Protein AF-A0A4U5U6Q0-F1 (afdb_monomer_lite)

Foldseek 3Di:
DVLQVVCVPDDPVVNVVVLLLVDLADAAAWVCNLCPPQQANQPHPDQNHLFGALSFFDDPDPPDDSDRCLGGNPNVDDPVVNPNTGHGGHSNVSVVVVCVVCVVVVVVVVCVVVVVVVVVVVVVVVVVVVVVVVVVVVVVVVVVVVVVVVVVVVVVVVVVVVVVVVPDDDDD

InterPro domains:
  IPR018499 Tetraspanin/Peripherin [PF00335] (21-128)

Radius of gyration: 38.59 Å; chains: 1; bounding box: 49×30×131 Å

Structure (mmCIF, N/CA/C/O backbone):
data_AF-A0A4U5U6Q0-F1
#
_entry.id   AF-A0A4U5U6Q0-F1
#
loop_
_atom_site.group_PDB
_atom_site.id
_atom_site.type_symbol
_atom_site.label_atom_id
_atom_site.label_alt_id
_atom_site.label_comp_id
_atom_site.label_asym_id
_atom_site.label_entity_id
_atom_site.label_seq_id
_atom_site.pdbx_PDB_ins_code
_atom_site.Cartn_x
_atom_site.Cartn_y
_atom_site.Cartn_z
_atom_site.occupancy
_atom_site.B_iso_or_equiv
_atom_site.auth_seq_id
_atom_site.auth_comp_id
_atom_site.auth_asym_id
_atom_site.auth_atom_id
_atom_site.pdbx_PDB_model_num
ATOM 1 N N . MET A 1 1 ? 11.317 -6.902 12.487 1.00 39.91 1 MET A N 1
ATOM 2 C CA . MET A 1 1 ? 12.046 -6.442 11.281 1.00 39.91 1 MET A CA 1
ATOM 3 C C . MET A 1 1 ? 12.181 -7.559 10.249 1.00 39.91 1 MET A C 1
ATOM 5 O O . MET A 1 1 ? 12.067 -7.270 9.065 1.00 39.91 1 MET A O 1
ATOM 9 N N . ASP A 1 2 ? 12.302 -8.820 10.673 1.00 44.03 2 ASP A N 1
ATOM 10 C CA . ASP A 1 2 ? 12.529 -9.978 9.785 1.00 44.03 2 ASP A CA 1
ATOM 11 C C . ASP A 1 2 ? 11.362 -10.301 8.833 1.00 44.03 2 ASP A C 1
ATOM 13 O O . ASP A 1 2 ? 11.576 -10.735 7.706 1.00 44.03 2 ASP A O 1
ATOM 17 N N . GLY A 1 3 ? 10.117 -10.023 9.239 1.00 46.72 3 GLY A N 1
ATOM 18 C CA . GLY A 1 3 ? 8.934 -10.296 8.411 1.00 46.72 3 GLY A CA 1
ATOM 19 C C . GLY A 1 3 ? 8.735 -9.339 7.229 1.00 46.72 3 GLY A C 1
ATOM 20 O O . GLY A 1 3 ? 8.237 -9.758 6.189 1.00 46.72 3 GLY A O 1
ATOM 21 N N . PHE A 1 4 ? 9.149 -8.072 7.362 1.00 48.09 4 PHE A N 1
ATOM 22 C CA . PHE A 1 4 ? 8.960 -7.049 6.322 1.00 48.09 4 PHE A CA 1
ATOM 23 C C . PHE A 1 4 ? 10.031 -7.140 5.229 1.00 48.09 4 PHE A C 1
ATOM 25 O O . PHE A 1 4 ? 9.728 -7.000 4.051 1.00 48.09 4 PHE A O 1
ATOM 32 N N . VAL A 1 5 ? 11.279 -7.456 5.595 1.00 48.88 5 VAL A N 1
ATOM 33 C CA . VAL A 1 5 ? 12.367 -7.665 4.620 1.00 48.88 5 VAL A CA 1
ATOM 34 C C . VAL A 1 5 ? 12.107 -8.913 3.766 1.00 48.88 5 VAL A C 1
ATOM 36 O O . VAL A 1 5 ? 12.440 -8.935 2.583 1.00 48.88 5 VAL A O 1
ATOM 39 N N . SER A 1 6 ? 11.433 -9.923 4.329 1.00 43.53 6 SER A N 1
ATOM 40 C CA . SER A 1 6 ? 11.022 -11.127 3.598 1.00 43.53 6 SER A CA 1
ATOM 41 C C . SER A 1 6 ? 9.958 -10.853 2.517 1.00 43.53 6 SER A C 1
ATOM 43 O O . SER A 1 6 ? 9.925 -11.575 1.521 1.00 43.53 6 SER A O 1
ATOM 45 N N . CYS A 1 7 ? 9.157 -9.780 2.636 1.00 47.59 7 CYS A N 1
ATOM 46 C CA . CYS A 1 7 ? 8.217 -9.355 1.586 1.00 47.59 7 CYS A CA 1
ATOM 47 C C . CYS A 1 7 ? 8.905 -8.908 0.290 1.00 47.59 7 CYS A C 1
ATOM 49 O O . CYS A 1 7 ? 8.311 -9.006 -0.780 1.00 47.59 7 CYS A O 1
ATOM 51 N N . SER A 1 8 ? 10.141 -8.411 0.365 1.00 50.50 8 SER A N 1
ATOM 52 C CA . SER A 1 8 ? 10.839 -7.853 -0.799 1.00 50.50 8 SER A CA 1
ATOM 53 C C . SER A 1 8 ? 11.257 -8.910 -1.829 1.00 50.50 8 SER A C 1
ATOM 55 O O . SER A 1 8 ? 11.646 -8.549 -2.935 1.00 50.50 8 SER A O 1
ATOM 57 N N . LEU A 1 9 ? 11.199 -10.203 -1.486 1.00 53.00 9 LEU A N 1
ATOM 58 C CA . LEU A 1 9 ? 11.693 -11.295 -2.332 1.00 53.00 9 LEU A CA 1
ATOM 59 C C . LEU A 1 9 ? 10.586 -12.097 -3.042 1.00 53.00 9 LEU A C 1
ATOM 61 O O . LEU A 1 9 ? 10.901 -12.844 -3.964 1.00 53.00 9 LEU A O 1
ATOM 65 N N . ILE A 1 10 ? 9.309 -11.979 -2.643 1.00 46.41 10 ILE A N 1
ATOM 66 C CA . ILE A 1 10 ? 8.211 -12.819 -3.163 1.00 46.41 10 ILE A CA 1
ATOM 67 C C . ILE A 1 10 ? 6.917 -11.986 -3.254 1.00 46.41 10 ILE A C 1
ATOM 69 O O . ILE A 1 10 ? 6.237 -11.835 -2.251 1.00 46.41 10 ILE A O 1
ATOM 73 N N . SER A 1 11 ? 6.610 -11.467 -4.455 1.00 50.28 11 SER A N 1
ATOM 74 C CA . SER A 1 11 ? 5.372 -10.800 -4.935 1.00 50.28 11 SER A CA 1
ATOM 75 C C . SER A 1 11 ? 4.587 -9.879 -3.975 1.00 50.28 11 SER A C 1
ATOM 77 O O . SER A 1 11 ? 4.154 -10.276 -2.896 1.00 50.28 11 SER A O 1
ATOM 79 N N . VAL A 1 12 ? 4.271 -8.663 -4.438 1.00 56.16 12 VAL A N 1
ATOM 80 C CA . VAL A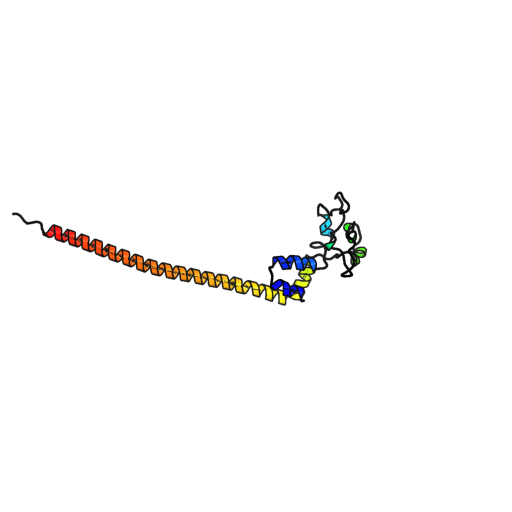 1 12 ? 3.496 -7.626 -3.717 1.00 56.16 12 VAL A CA 1
ATOM 81 C C . VAL A 1 12 ? 2.171 -8.160 -3.137 1.00 56.16 12 VAL A C 1
ATOM 83 O O . VAL A 1 12 ? 1.779 -7.766 -2.038 1.00 56.16 12 VAL A O 1
ATOM 86 N N . ASP A 1 13 ? 1.547 -9.133 -3.812 1.00 48.53 13 ASP A N 1
ATOM 87 C CA . ASP A 1 13 ? 0.317 -9.810 -3.372 1.00 48.53 13 ASP A CA 1
ATOM 88 C C . ASP A 1 13 ? 0.500 -10.641 -2.089 1.00 48.53 13 ASP A C 1
ATOM 90 O O . ASP A 1 13 ? -0.362 -10.654 -1.214 1.00 48.53 13 ASP A O 1
ATOM 94 N N . SER A 1 14 ? 1.651 -11.303 -1.920 1.00 48.56 14 SER A N 1
ATOM 95 C CA . SER A 1 14 ? 1.939 -12.123 -0.733 1.00 48.56 14 SER A CA 1
ATOM 96 C C . SER A 1 14 ? 2.320 -11.268 0.483 1.00 48.56 14 SER A C 1
ATOM 98 O O . SER A 1 14 ? 2.198 -11.711 1.629 1.00 48.56 14 SER A O 1
ATOM 100 N N . CYS A 1 15 ? 2.751 -10.023 0.249 1.00 54.41 15 CYS A N 1
ATOM 101 C CA . CYS A 1 15 ? 3.046 -9.078 1.318 1.00 54.41 15 CYS A CA 1
ATOM 102 C C . CYS A 1 15 ? 1.781 -8.480 1.936 1.00 54.41 15 CYS A C 1
ATOM 104 O O . CYS A 1 15 ? 1.717 -8.335 3.155 1.00 54.41 15 CYS A O 1
ATOM 106 N N . PHE A 1 16 ? 0.768 -8.175 1.119 1.00 54.50 16 PHE A N 1
ATOM 107 C CA . PHE A 1 16 ? -0.500 -7.636 1.607 1.00 54.50 16 PHE A CA 1
ATOM 108 C C . PHE A 1 16 ? -1.173 -8.590 2.604 1.00 54.50 16 PHE A C 1
ATOM 110 O O . PHE A 1 16 ? -1.456 -8.199 3.735 1.00 54.50 16 PHE A O 1
ATOM 117 N N . GLU A 1 17 ? -1.299 -9.868 2.244 1.00 45.12 17 GLU A N 1
ATOM 118 C CA . GLU A 1 17 ? -1.849 -10.912 3.123 1.00 45.12 17 GLU A CA 1
ATOM 119 C C . GLU A 1 17 ? -1.065 -11.046 4.445 1.00 45.12 17 GLU A C 1
ATOM 121 O O . GLU A 1 17 ? -1.631 -11.253 5.520 1.00 45.12 17 GLU A O 1
ATOM 126 N N . ARG A 1 18 ? 0.261 -10.863 4.402 1.00 49.78 18 ARG A N 1
ATOM 127 C CA . ARG A 1 18 ? 1.131 -10.954 5.584 1.00 49.78 18 ARG A CA 1
ATOM 128 C C . ARG A 1 18 ? 1.079 -9.702 6.462 1.00 49.78 18 ARG A C 1
ATOM 130 O O . ARG A 1 18 ? 1.214 -9.819 7.677 1.00 49.78 18 ARG A O 1
ATOM 137 N N . LEU A 1 19 ? 0.861 -8.525 5.876 1.00 57.28 19 LEU A N 1
ATOM 138 C CA . LEU A 1 19 ? 0.642 -7.268 6.596 1.00 57.28 19 LEU A CA 1
ATOM 139 C C . LEU A 1 19 ? -0.674 -7.324 7.380 1.00 57.28 19 LEU A C 1
ATOM 141 O O . LEU A 1 19 ? -0.676 -7.014 8.569 1.00 57.28 19 LEU A O 1
ATOM 145 N N . VAL A 1 20 ? -1.757 -7.810 6.764 1.00 50.78 20 VAL A N 1
ATOM 146 C CA . VAL A 1 20 ? -3.069 -7.968 7.423 1.00 50.78 20 VAL A CA 1
ATOM 147 C C . VAL A 1 20 ? -2.982 -8.882 8.656 1.00 50.78 20 VAL A C 1
ATOM 149 O O . VAL A 1 20 ? -3.615 -8.602 9.667 1.00 50.78 20 VAL A O 1
ATOM 152 N N . LEU A 1 21 ? -2.144 -9.924 8.618 1.00 53.44 21 LEU A N 1
ATOM 153 C CA . LEU A 1 21 ? -1.905 -10.824 9.758 1.00 53.44 21 LEU A CA 1
ATOM 154 C C . LEU A 1 21 ? -0.925 -10.271 10.813 1.00 53.44 21 LEU A C 1
ATOM 156 O O . LEU A 1 21 ? -0.879 -10.775 11.934 1.00 53.44 21 LEU A O 1
ATOM 160 N N . GLN A 1 22 ? -0.100 -9.278 10.468 1.00 56.91 22 GLN A N 1
ATOM 161 C CA . GLN A 1 22 ? 0.906 -8.690 11.366 1.00 56.91 22 GLN A CA 1
ATOM 162 C C . GLN A 1 22 ? 0.384 -7.472 12.128 1.00 56.91 22 GLN A C 1
ATOM 164 O O . GLN A 1 22 ? 0.824 -7.213 13.254 1.00 56.91 22 GLN A O 1
ATOM 169 N N . PHE A 1 23 ? -0.545 -6.717 11.543 1.00 61.69 23 PHE A N 1
ATOM 170 C CA . PHE A 1 23 ? -1.143 -5.581 12.219 1.00 61.69 23 PHE A CA 1
ATOM 171 C C . PHE A 1 23 ? -2.254 -6.082 13.133 1.00 61.69 23 PHE A C 1
ATOM 173 O O . PHE A 1 23 ? -3.289 -6.563 12.701 1.00 61.69 23 PHE A O 1
ATOM 180 N N . LYS A 1 24 ? -2.002 -5.971 14.433 1.00 74.44 24 LYS A N 1
ATOM 181 C CA . LYS A 1 24 ? -2.953 -6.154 15.531 1.00 74.44 24 LYS A CA 1
ATOM 182 C C . LYS A 1 24 ? -4.103 -5.133 15.434 1.00 74.44 24 LYS A C 1
ATOM 184 O O . LYS A 1 24 ? -4.180 -4.206 16.241 1.00 74.44 24 LYS A O 1
ATOM 189 N N . CYS A 1 25 ? -4.937 -5.249 14.405 1.00 84.44 25 CYS A N 1
ATOM 190 C CA . CYS A 1 25 ? -5.972 -4.301 14.006 1.00 84.44 25 CYS A CA 1
ATOM 191 C C . CYS A 1 25 ? -7.302 -5.017 13.711 1.00 84.44 25 CYS A C 1
ATOM 193 O O . CYS A 1 25 ? -7.339 -6.229 13.512 1.00 84.44 25 CYS A O 1
ATOM 195 N N . CYS A 1 26 ? -8.403 -4.269 13.699 1.00 86.88 26 CYS A N 1
ATOM 196 C CA . CYS A 1 26 ? -9.726 -4.750 13.320 1.00 86.88 26 CYS A CA 1
ATOM 197 C C . CYS A 1 26 ? -10.470 -3.689 12.513 1.00 86.88 26 CYS A C 1
ATOM 199 O O . CYS A 1 26 ? -10.597 -2.544 12.950 1.00 86.88 26 CYS A O 1
ATOM 201 N N . GLY A 1 27 ? -11.023 -4.104 11.374 1.00 86.75 27 GLY A N 1
ATOM 202 C CA . GLY A 1 27 ? -11.728 -3.203 10.466 1.00 86.75 27 GLY A CA 1
ATOM 203 C C . GLY A 1 27 ? -10.777 -2.329 9.643 1.00 86.75 27 GLY A C 1
ATOM 204 O O . GLY A 1 27 ? -9.552 -2.439 9.739 1.00 86.75 27 GLY A O 1
ATOM 205 N N . GLY A 1 28 ? -11.350 -1.472 8.799 1.00 83.12 28 GLY A N 1
ATOM 206 C CA . GLY A 1 28 ? -10.581 -0.550 7.969 1.00 83.12 28 GLY A CA 1
ATOM 207 C C . GLY A 1 28 ? -10.037 0.597 8.814 1.00 83.12 28 GLY A C 1
ATOM 208 O O . GLY A 1 28 ? -8.835 0.666 9.068 1.00 83.12 28 GLY A O 1
ATOM 209 N N . GLN A 1 29 ? -10.944 1.450 9.286 1.00 83.50 29 GLN A N 1
ATOM 210 C CA . GLN A 1 29 ? -10.684 2.586 10.173 1.00 83.50 29 GLN A CA 1
ATOM 211 C C . GLN A 1 29 ? -10.936 2.227 11.641 1.00 83.50 29 GLN A C 1
ATOM 213 O O . GLN A 1 29 ? -10.177 2.633 12.523 1.00 83.50 29 GLN A O 1
ATOM 218 N N . GLU A 1 30 ? -11.977 1.438 11.913 1.00 86.69 30 GLU A N 1
ATOM 219 C CA . GLU A 1 30 ? -12.324 1.001 13.264 1.00 86.69 30 GLU A CA 1
ATOM 220 C C . GLU A 1 30 ? -13.096 -0.322 13.281 1.00 86.69 30 GLU A C 1
ATOM 222 O O . GLU A 1 30 ? -13.692 -0.747 12.293 1.00 86.69 30 GLU A O 1
ATOM 227 N N . TYR A 1 31 ? -13.154 -0.965 14.450 1.00 86.31 31 TYR A N 1
ATOM 228 C CA . TYR A 1 31 ? -13.897 -2.219 14.632 1.00 86.31 31 TYR A CA 1
ATOM 229 C C . TYR A 1 31 ? -15.409 -2.082 14.356 1.00 86.31 31 TYR A C 1
ATOM 231 O O . TYR A 1 31 ? -16.087 -3.082 14.130 1.00 86.31 31 TYR A O 1
ATOM 239 N N . LYS A 1 32 ? -15.957 -0.859 14.362 1.00 89.75 32 LYS A N 1
ATOM 240 C CA . LYS A 1 32 ? -17.366 -0.600 14.035 1.00 89.75 32 LYS A CA 1
ATOM 241 C C . LYS A 1 32 ? -17.656 -0.641 12.539 1.00 89.75 32 LYS A C 1
ATOM 243 O O . LYS A 1 32 ? -18.829 -0.713 12.177 1.00 89.75 32 LYS A O 1
ATOM 248 N N . ASP A 1 33 ? -16.639 -0.690 11.679 1.00 89.88 33 ASP A N 1
ATOM 249 C CA . ASP A 1 33 ? -16.823 -0.874 10.233 1.00 89.88 33 ASP A CA 1
ATOM 250 C C . ASP A 1 33 ? -17.579 -2.178 9.920 1.00 89.88 33 ASP A C 1
ATOM 252 O O . ASP A 1 33 ? -18.262 -2.298 8.906 1.00 89.88 33 ASP A O 1
ATOM 256 N N . TRP A 1 34 ? -17.548 -3.149 10.834 1.00 89.62 34 TRP A N 1
ATOM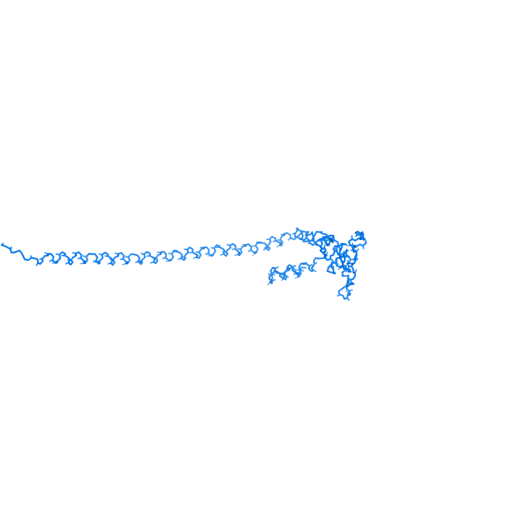 257 C CA . TRP A 1 34 ? -18.322 -4.384 10.727 1.00 89.62 34 TRP A CA 1
ATOM 258 C C . TRP A 1 34 ? -19.840 -4.191 10.893 1.00 89.62 34 TRP A C 1
ATOM 260 O O . TRP A 1 34 ? -20.607 -5.075 10.512 1.00 89.62 34 TRP A O 1
ATOM 270 N N . SER A 1 35 ? -20.297 -3.033 11.384 1.00 89.88 35 SER A N 1
ATOM 271 C CA . SER A 1 35 ? -21.724 -2.724 11.573 1.00 89.88 35 SER A CA 1
ATOM 272 C C . SER A 1 35 ? -22.488 -2.549 10.264 1.00 89.88 35 SER A C 1
ATOM 274 O O . SER A 1 35 ? -23.697 -2.761 10.236 1.00 89.88 35 SER A O 1
ATOM 276 N N . VAL A 1 36 ? -21.798 -2.197 9.176 1.00 89.62 36 VAL A N 1
ATOM 277 C CA . VAL A 1 36 ? -22.399 -2.054 7.841 1.00 89.62 36 VAL A CA 1
ATOM 278 C C . VAL A 1 36 ? -22.308 -3.339 7.015 1.00 89.62 36 VAL A C 1
ATOM 280 O O . VAL A 1 36 ? -22.925 -3.444 5.957 1.00 89.62 36 VAL A O 1
ATOM 283 N N . ASN A 1 37 ? -21.574 -4.345 7.493 1.00 88.88 37 ASN A N 1
ATOM 284 C CA . ASN A 1 37 ? -21.432 -5.618 6.800 1.00 88.88 37 ASN A CA 1
ATOM 285 C C . ASN A 1 37 ? -22.684 -6.493 6.973 1.00 88.88 37 ASN A C 1
ATOM 287 O O . ASN A 1 37 ? -23.159 -6.695 8.087 1.00 88.88 37 ASN A O 1
ATOM 291 N N . MET A 1 38 ? -23.174 -7.100 5.889 1.00 88.75 38 MET A N 1
ATOM 292 C CA . MET A 1 38 ? -24.422 -7.881 5.884 1.00 88.75 38 MET A CA 1
ATOM 293 C C . MET A 1 38 ? -24.441 -9.051 6.885 1.00 88.75 38 MET A C 1
ATOM 295 O O . MET A 1 38 ? -25.504 -9.408 7.380 1.00 88.75 38 MET A O 1
ATOM 299 N N . TYR A 1 39 ? -23.281 -9.633 7.196 1.00 85.25 39 TYR A N 1
ATOM 300 C CA . TYR A 1 39 ? -23.169 -10.791 8.093 1.00 85.25 39 TYR A CA 1
ATOM 301 C C . TYR A 1 39 ? -22.908 -10.425 9.560 1.00 85.25 39 TYR A C 1
ATOM 303 O O . TYR A 1 39 ? -23.129 -11.247 10.444 1.00 85.25 39 TYR A O 1
ATOM 311 N N . HIS A 1 40 ? -22.410 -9.212 9.809 1.00 89.44 40 HIS A N 1
ATOM 312 C CA . HIS A 1 40 ? -21.940 -8.764 11.126 1.00 89.44 40 HIS A CA 1
ATOM 313 C C . HIS A 1 40 ? -22.727 -7.574 11.678 1.00 89.44 40 HIS A C 1
ATOM 315 O O . HIS A 1 40 ? -22.581 -7.224 12.851 1.00 89.44 40 HIS A O 1
ATOM 321 N N . ASN A 1 41 ? -23.602 -6.982 10.864 1.00 91.19 41 ASN A N 1
ATOM 322 C CA . ASN A 1 41 ? -24.517 -5.957 11.324 1.00 91.19 41 ASN A CA 1
ATOM 323 C C . ASN A 1 41 ? -25.440 -6.500 12.428 1.00 91.19 41 ASN A C 1
ATOM 325 O O . ASN A 1 41 ? -25.657 -7.704 12.579 1.00 91.19 41 ASN A O 1
ATOM 329 N N . CYS A 1 42 ? -25.982 -5.588 13.225 1.00 88.62 42 CYS A N 1
ATOM 330 C CA . CYS A 1 42 ? -26.850 -5.947 14.342 1.00 88.62 42 CYS A CA 1
ATOM 331 C C . CYS A 1 42 ? -28.242 -6.434 13.935 1.00 88.62 42 CYS A C 1
ATOM 333 O O . CYS A 1 42 ? -28.919 -7.094 14.716 1.00 88.62 42 CYS A O 1
ATOM 335 N N . SER A 1 43 ? -28.659 -6.136 12.707 1.00 89.56 43 SER A N 1
ATOM 336 C CA . SER A 1 43 ? -29.939 -6.572 12.148 1.00 89.56 43 SER A CA 1
ATOM 337 C C . SER A 1 43 ? -29.851 -7.944 11.466 1.00 89.56 43 SER A C 1
ATOM 339 O O . SER A 1 43 ? -30.847 -8.420 10.922 1.00 89.56 43 SER A O 1
ATOM 341 N N . ALA A 1 44 ? -28.669 -8.567 11.443 1.00 86.81 44 ALA A N 1
ATOM 342 C CA . ALA A 1 44 ? -28.412 -9.785 10.701 1.00 86.81 44 ALA A CA 1
ATOM 343 C C . ALA A 1 44 ? -29.030 -10.979 11.436 1.00 86.81 44 ALA A C 1
ATOM 345 O O . ALA A 1 44 ? -28.936 -11.080 12.662 1.00 86.81 44 ALA A O 1
ATOM 346 N N . PRO A 1 45 ? -29.634 -11.930 10.712 1.00 83.81 45 PRO A N 1
ATOM 347 C CA . PRO A 1 45 ? -30.052 -13.180 11.313 1.00 83.81 45 PRO A CA 1
ATOM 348 C C . PRO A 1 45 ? -28.821 -14.055 11.585 1.00 83.81 45 PRO A C 1
ATOM 350 O O . PRO A 1 45 ? -28.096 -14.429 10.666 1.00 83.81 45 PRO A O 1
ATOM 353 N N . GLY A 1 46 ? -28.598 -14.420 12.848 1.00 84.25 46 GLY A N 1
ATOM 354 C CA . GLY A 1 46 ? -27.628 -15.450 13.220 1.00 84.25 46 GLY A CA 1
ATOM 355 C C . GLY A 1 46 ? -26.717 -15.088 14.395 1.00 84.25 46 GLY A C 1
ATOM 356 O O . GLY A 1 46 ? -26.742 -13.970 14.903 1.00 84.25 46 GLY A O 1
ATOM 357 N N . PRO A 1 47 ? -25.878 -16.041 14.835 1.00 81.75 47 PRO A N 1
ATOM 358 C CA . PRO A 1 47 ? -25.005 -15.877 15.999 1.00 81.75 47 PRO A CA 1
ATOM 359 C C . PRO A 1 47 ? -23.814 -14.935 15.756 1.00 81.75 47 PRO A C 1
ATOM 361 O O . PRO A 1 47 ? -23.068 -14.653 16.684 1.00 81.75 47 PRO A O 1
ATOM 364 N N . LEU A 1 48 ? -23.612 -14.466 14.521 1.00 81.44 48 LEU A N 1
ATOM 365 C CA . LEU A 1 48 ? -22.523 -13.559 14.133 1.00 81.44 48 LEU A CA 1
ATOM 366 C C . LEU A 1 48 ? -22.953 -12.082 14.089 1.00 81.44 48 LEU A C 1
ATOM 368 O O . LEU A 1 48 ? -22.124 -11.214 13.802 1.00 81.44 48 LEU A O 1
ATOM 372 N N . ALA A 1 49 ? -24.231 -11.809 14.376 1.00 88.62 49 ALA A N 1
ATOM 373 C CA . ALA A 1 49 ? -24.796 -10.468 14.416 1.00 88.62 49 ALA A CA 1
ATOM 374 C C . ALA A 1 49 ? -24.177 -9.621 15.540 1.00 88.62 49 ALA A C 1
ATOM 376 O O . ALA A 1 49 ? -23.822 -10.134 16.607 1.00 88.62 49 ALA A O 1
ATOM 377 N N . CYS A 1 50 ? -24.046 -8.315 15.292 1.00 90.38 50 CYS A N 1
ATOM 378 C CA . CYS A 1 50 ? -23.336 -7.363 16.161 1.00 90.38 50 CYS A CA 1
ATOM 379 C C . CYS A 1 50 ? -21.891 -7.774 16.506 1.00 90.38 50 CYS A C 1
ATOM 381 O O . CYS A 1 50 ? -21.367 -7.399 17.562 1.00 90.38 50 CYS A O 1
ATOM 383 N N . GLY A 1 51 ? -21.254 -8.586 15.666 1.00 90.25 51 GLY A N 1
ATOM 384 C CA . GLY A 1 51 ? -19.958 -9.182 15.961 1.00 90.25 51 GLY A CA 1
ATOM 385 C C . GLY A 1 51 ? -18.832 -8.715 15.051 1.00 90.25 51 GLY A C 1
ATOM 386 O O . GLY A 1 51 ? -19.044 -7.997 14.081 1.00 90.25 51 GLY A O 1
ATOM 387 N N . VAL A 1 52 ? -17.621 -9.162 15.362 1.00 90.00 52 VAL A N 1
ATOM 388 C CA . VAL A 1 52 ? -16.444 -9.040 14.488 1.00 90.00 52 VAL A CA 1
ATOM 389 C C . VAL A 1 52 ? -15.862 -10.431 14.233 1.00 90.00 52 VAL A C 1
ATOM 391 O O . VAL A 1 52 ? -16.054 -11.332 15.057 1.00 90.00 52 VAL A O 1
ATOM 394 N N . PRO A 1 53 ? -15.157 -10.649 13.111 1.00 86.19 53 PRO A N 1
ATOM 395 C CA . PRO A 1 53 ? -14.492 -11.921 12.862 1.00 86.19 53 PRO A CA 1
ATOM 396 C C . PRO A 1 53 ? -13.402 -12.210 13.903 1.00 86.19 53 PRO A C 1
ATOM 398 O O . PRO A 1 53 ? -12.811 -11.304 14.490 1.00 86.19 53 PRO A O 1
ATOM 401 N N . TYR A 1 54 ? -13.089 -13.496 14.085 1.00 79.88 54 TYR A N 1
ATOM 402 C CA . TYR A 1 54 ? -12.078 -13.970 15.040 1.00 79.88 54 TYR A CA 1
ATOM 403 C C . TYR A 1 54 ? -10.673 -13.398 14.785 1.00 79.88 54 TYR A C 1
ATOM 405 O O . TYR A 1 54 ? -9.853 -13.352 15.697 1.00 79.88 54 TYR A O 1
ATOM 413 N N . THR A 1 55 ? -10.394 -12.933 13.563 1.00 79.31 55 THR A N 1
ATOM 414 C CA . THR A 1 55 ? -9.135 -12.270 13.191 1.00 79.31 55 THR A CA 1
ATOM 415 C C . THR A 1 55 ? -8.902 -10.966 13.953 1.00 79.31 55 THR A C 1
ATOM 417 O O . THR A 1 55 ? -7.762 -10.547 14.108 1.00 79.31 55 THR A O 1
ATOM 420 N N . CYS A 1 56 ? -9.964 -10.349 14.474 1.00 84.44 56 CYS A N 1
ATOM 421 C CA . CYS A 1 56 ? -9.883 -9.153 15.303 1.00 84.44 56 CYS A CA 1
ATOM 422 C C . CYS A 1 56 ? -9.544 -9.436 16.773 1.00 84.44 56 CYS A C 1
ATOM 424 O O . CYS A 1 56 ? -9.379 -8.492 17.548 1.00 84.44 56 CYS A O 1
ATOM 426 N N . CYS A 1 57 ? -9.503 -10.700 17.192 1.00 85.75 57 CYS A N 1
ATOM 427 C CA . CYS A 1 57 ? -9.390 -11.048 18.600 1.00 85.75 57 CYS A CA 1
ATOM 428 C C . CYS A 1 57 ? -7.944 -11.083 19.080 1.00 85.75 57 CYS A C 1
ATOM 430 O O . CYS A 1 57 ? -7.047 -11.576 18.396 1.00 85.75 57 CYS A O 1
ATOM 432 N N . VAL A 1 58 ? -7.730 -10.583 20.296 1.00 81.94 58 VAL A N 1
ATOM 433 C CA . VAL A 1 58 ? -6.405 -10.536 20.910 1.00 81.94 58 VAL A CA 1
ATOM 434 C C . VAL A 1 58 ? -6.023 -11.941 21.375 1.00 81.94 58 VAL A C 1
ATOM 436 O O . VAL A 1 58 ? -6.595 -12.474 22.322 1.00 81.94 58 VAL A O 1
ATOM 439 N N . THR A 1 59 ? -5.015 -12.542 20.747 1.00 70.44 59 THR A N 1
ATOM 440 C CA . THR A 1 59 ? -4.393 -13.779 21.240 1.00 70.44 59 THR A CA 1
ATOM 441 C C . THR A 1 59 ? -3.155 -13.441 22.063 1.00 70.44 59 THR A C 1
ATOM 443 O O . THR A 1 59 ? -2.107 -13.091 21.517 1.00 70.44 59 THR A O 1
ATOM 446 N N . THR A 1 60 ? -3.263 -13.531 23.388 1.00 62.59 60 THR A N 1
ATOM 447 C CA . THR A 1 60 ? -2.172 -13.232 24.333 1.00 62.59 60 THR A CA 1
ATOM 448 C C . THR A 1 60 ? -1.105 -14.329 24.414 1.00 62.59 60 THR A C 1
ATOM 450 O O . THR A 1 60 ? -0.001 -14.049 24.881 1.00 62.59 60 THR A O 1
ATOM 453 N N . LYS A 1 61 ? -1.369 -15.553 23.931 1.00 56.47 61 LYS A N 1
ATOM 454 C CA . LYS A 1 61 ? -0.389 -16.654 23.894 1.00 56.47 61 LYS A CA 1
ATOM 455 C C . LYS A 1 61 ? -0.407 -17.396 22.551 1.00 56.47 61 LYS A C 1
ATOM 457 O O . LYS A 1 61 ? -1.485 -17.641 22.019 1.00 56.47 61 LYS A O 1
ATOM 462 N N . PRO A 1 62 ? 0.757 -17.843 22.042 1.00 54.84 62 PRO A N 1
ATOM 463 C CA . PRO A 1 62 ? 0.861 -18.552 20.761 1.00 54.84 62 PRO A CA 1
ATOM 464 C C . PRO A 1 62 ? 0.223 -19.957 20.750 1.00 54.84 62 PRO A C 1
ATOM 466 O O . PRO A 1 62 ? 0.035 -20.513 19.676 1.00 54.84 62 PRO A O 1
ATOM 469 N N . ASN A 1 63 ? -0.131 -20.515 21.917 1.00 53.28 63 ASN A N 1
ATOM 470 C CA . ASN A 1 63 ? -0.720 -21.857 22.077 1.00 53.28 63 ASN A CA 1
ATOM 471 C C . ASN A 1 63 ? -2.108 -21.839 22.745 1.00 53.28 63 ASN A C 1
ATOM 473 O O . ASN A 1 63 ? -2.574 -22.868 23.231 1.00 53.28 63 ASN A O 1
ATOM 477 N N . GLU A 1 64 ? -2.754 -20.677 22.840 1.00 60.97 64 GLU A N 1
ATOM 478 C CA . GLU A 1 64 ? -4.091 -20.565 23.420 1.00 60.97 64 GLU A CA 1
ATOM 479 C C . GLU A 1 64 ? -5.109 -20.479 22.284 1.00 60.97 64 GLU A C 1
ATOM 481 O O . GLU A 1 64 ? -5.004 -19.622 21.406 1.00 60.97 64 GLU A O 1
ATOM 486 N N . VAL A 1 65 ? -6.061 -21.415 22.260 1.00 58.03 65 VAL A N 1
ATOM 487 C CA . VAL A 1 65 ? -7.146 -21.411 21.277 1.00 58.03 65 VAL A CA 1
ATOM 488 C C . VAL A 1 65 ? -7.937 -20.128 21.491 1.00 58.03 65 VAL A C 1
ATOM 490 O O . VAL A 1 65 ? -8.603 -19.977 22.515 1.00 58.03 65 VAL A O 1
ATOM 493 N N . ALA A 1 66 ? -7.837 -19.198 20.538 1.00 58.84 66 ALA A N 1
ATOM 494 C CA . ALA A 1 66 ? -8.649 -17.992 20.537 1.00 58.84 66 ALA A CA 1
ATOM 495 C C . ALA A 1 66 ? -10.112 -18.418 20.658 1.00 58.84 66 ALA A C 1
ATOM 497 O O . ALA A 1 66 ? -10.617 -19.161 19.813 1.00 58.84 66 ALA A O 1
ATOM 498 N N . ASN A 1 67 ? -10.783 -17.997 21.731 1.00 64.56 67 ASN A N 1
ATOM 499 C CA . ASN A 1 67 ? -12.192 -18.309 21.898 1.00 64.56 67 ASN A CA 1
ATOM 500 C C . ASN A 1 67 ? -12.944 -17.709 20.709 1.00 64.56 67 ASN A C 1
ATOM 502 O O . ASN A 1 67 ? -12.982 -16.492 20.569 1.00 64.56 67 ASN A O 1
ATOM 506 N N . THR A 1 68 ? -13.566 -18.535 19.871 1.00 66.94 68 THR A N 1
ATOM 507 C CA . THR A 1 68 ? -14.312 -18.070 18.694 1.00 66.94 68 THR A CA 1
ATOM 508 C C . THR A 1 68 ? -15.497 -17.164 19.052 1.00 66.94 68 THR A C 1
ATOM 510 O O . THR A 1 68 ? -16.030 -16.497 18.171 1.00 66.94 68 THR A O 1
ATOM 513 N N . LEU A 1 69 ? -15.896 -17.087 20.332 1.00 74.44 69 LEU A N 1
ATOM 514 C CA . LEU A 1 69 ? -16.888 -16.134 20.847 1.00 74.44 69 LEU A CA 1
ATOM 515 C C . LEU A 1 69 ? -16.318 -14.756 21.237 1.00 74.44 69 LEU A C 1
ATOM 517 O O . LEU A 1 69 ? -17.087 -13.889 21.646 1.00 74.44 69 LEU A O 1
ATOM 521 N N . CYS A 1 70 ? -15.012 -14.509 21.120 1.00 83.56 70 CYS A N 1
ATOM 522 C CA . CYS A 1 70 ? -14.392 -13.218 21.463 1.00 83.56 70 CYS A CA 1
ATOM 523 C C . CYS A 1 70 ? -15.040 -12.021 20.745 1.00 83.56 70 CYS A C 1
ATOM 525 O O . CYS A 1 70 ? -15.197 -10.954 21.333 1.00 83.56 70 CYS A O 1
ATOM 527 N N . GLY A 1 71 ? -15.452 -12.218 19.491 1.00 85.00 71 GLY A N 1
ATOM 528 C CA . GLY A 1 71 ? -16.091 -11.207 18.659 1.00 85.00 71 GLY A CA 1
ATOM 529 C C . GLY A 1 71 ? -17.611 -11.145 18.790 1.00 85.00 71 GLY A C 1
ATOM 530 O O . GLY A 1 71 ? -18.237 -10.418 18.028 1.00 85.00 71 GLY A O 1
ATOM 531 N N . TYR A 1 72 ? -18.237 -11.889 19.706 1.00 87.19 72 TYR A N 1
ATOM 532 C CA . TYR A 1 72 ? -19.696 -11.921 19.838 1.00 87.19 72 TYR A CA 1
ATOM 533 C C . TYR A 1 72 ? -20.240 -10.660 20.525 1.00 87.19 72 TYR A C 1
ATOM 535 O O . TYR A 1 72 ? -19.811 -10.314 21.631 1.00 87.19 72 TYR A O 1
ATOM 543 N N . LYS A 1 73 ? -21.214 -9.995 19.884 1.00 86.56 73 LYS A N 1
ATOM 544 C CA . LYS A 1 73 ? -21.885 -8.777 20.384 1.00 86.56 73 LYS A CA 1
ATOM 545 C C . LYS A 1 73 ? -20.935 -7.661 20.827 1.00 86.56 73 LYS A C 1
ATOM 547 O O . LYS A 1 73 ? -21.243 -6.881 21.725 1.00 86.56 73 LYS A O 1
ATOM 552 N N . VAL A 1 74 ? -19.755 -7.580 20.223 1.00 88.25 74 VAL A N 1
ATOM 553 C CA . VAL A 1 74 ? -18.767 -6.560 20.593 1.00 88.25 74 VAL A CA 1
ATOM 554 C C . VAL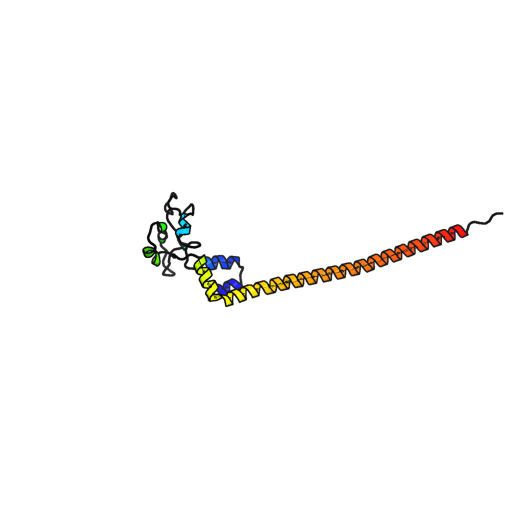 A 1 74 ? -19.176 -5.166 20.117 1.00 88.25 74 VAL A C 1
ATOM 556 O O . VAL A 1 74 ? -18.805 -4.187 20.749 1.00 88.25 74 VAL A O 1
ATOM 559 N N . LEU A 1 75 ? -19.994 -5.049 19.065 1.00 86.69 75 LEU A N 1
ATOM 560 C CA . LEU A 1 75 ? -20.476 -3.748 18.581 1.00 86.69 75 LEU A CA 1
ATOM 561 C C . LEU A 1 75 ? -21.429 -3.049 19.569 1.00 86.69 75 LEU A C 1
ATOM 563 O O . LEU A 1 75 ? -21.569 -1.831 19.503 1.00 86.69 75 LEU A O 1
ATOM 567 N N . GLU A 1 76 ? -22.070 -3.799 20.471 1.00 85.38 76 GLU A N 1
ATOM 568 C CA . GLU A 1 76 ? -22.998 -3.272 21.489 1.00 85.38 76 GLU A CA 1
ATOM 569 C C . GLU A 1 76 ? -22.287 -2.834 22.782 1.00 85.38 76 GLU A C 1
ATOM 571 O O . GLU A 1 76 ? -22.902 -2.214 23.648 1.00 85.38 76 GLU A O 1
ATOM 576 N N . LYS A 1 77 ? -21.005 -3.175 22.941 1.00 85.44 77 LYS A N 1
ATOM 577 C CA . LYS A 1 77 ? -20.240 -2.948 24.171 1.00 85.44 77 LYS A CA 1
ATOM 578 C C . LYS A 1 77 ? -19.438 -1.647 24.116 1.00 85.44 77 LYS A C 1
ATOM 580 O O . LYS A 1 77 ? -19.098 -1.141 23.046 1.00 85.44 77 LYS A O 1
ATOM 585 N N . GLU A 1 78 ? -19.094 -1.116 25.287 1.00 84.50 78 GLU A N 1
ATOM 586 C CA . GLU A 1 78 ? -18.262 0.082 25.381 1.00 84.50 78 GLU A CA 1
ATOM 587 C C . GLU A 1 78 ? -16.794 -0.202 25.055 1.00 84.50 78 GLU A C 1
ATOM 589 O O . GLU A 1 78 ? -16.247 -1.261 25.349 1.00 84.50 78 GLU A O 1
ATOM 594 N N . ARG A 1 79 ? -16.112 0.798 24.484 1.00 81.56 79 ARG A N 1
ATOM 595 C CA . ARG A 1 79 ? -14.719 0.679 24.023 1.00 81.56 79 ARG A CA 1
ATOM 596 C C . ARG A 1 79 ? -13.747 0.233 25.123 1.00 81.56 79 ARG A C 1
ATOM 598 O O . ARG A 1 79 ? -12.752 -0.407 24.795 1.00 81.56 79 ARG A O 1
ATOM 605 N N . LEU A 1 80 ? -14.007 0.592 26.383 1.00 78.62 80 LEU A N 1
ATOM 606 C CA . LEU A 1 80 ? -13.130 0.274 27.514 1.00 78.62 80 LEU A CA 1
ATOM 607 C C . LEU A 1 80 ? -13.086 -1.234 27.799 1.00 78.62 80 LEU A C 1
ATOM 609 O O . LEU A 1 80 ? -12.003 -1.779 27.983 1.00 78.62 80 LEU A O 1
ATOM 613 N N . ASP A 1 81 ? -14.235 -1.908 27.725 1.00 79.12 81 ASP A N 1
ATOM 614 C CA . ASP A 1 81 ? -14.361 -3.352 27.974 1.00 79.12 81 ASP A CA 1
ATOM 615 C C . ASP A 1 81 ? -13.732 -4.209 26.861 1.00 79.12 81 ASP A C 1
ATOM 617 O O . ASP A 1 81 ? -13.599 -5.426 26.987 1.00 79.12 81 ASP A O 1
ATOM 621 N N . LEU A 1 82 ? -13.380 -3.581 25.736 1.00 81.81 82 LEU A N 1
ATOM 622 C CA . LEU A 1 82 ? -12.931 -4.249 24.516 1.00 81.81 82 LEU A CA 1
ATOM 623 C C . LEU A 1 82 ? -11.413 -4.219 24.340 1.00 81.81 82 LEU A C 1
ATOM 625 O O . LEU A 1 82 ? -10.905 -4.947 23.488 1.00 81.81 82 LEU A O 1
ATOM 629 N N . LEU A 1 83 ? -10.697 -3.411 25.129 1.00 80.12 83 LEU A N 1
ATOM 630 C CA . LEU A 1 83 ? -9.255 -3.185 24.986 1.00 80.12 83 LEU A CA 1
ATOM 631 C C . LEU A 1 83 ? -8.426 -4.472 25.094 1.00 80.12 83 LEU A C 1
ATOM 633 O O . LEU A 1 83 ? -7.464 -4.633 24.345 1.00 80.12 83 LEU A O 1
ATOM 637 N N . ASP A 1 84 ? -8.832 -5.387 25.975 1.00 78.12 84 ASP A N 1
ATOM 638 C CA . ASP A 1 84 ? -8.125 -6.649 26.230 1.00 78.12 84 ASP A CA 1
ATOM 639 C C . ASP A 1 84 ? -8.722 -7.850 25.472 1.00 78.12 84 ASP A C 1
ATOM 641 O O . ASP A 1 84 ? -8.183 -8.954 25.532 1.00 78.12 84 ASP A O 1
ATOM 645 N N . VAL A 1 85 ? -9.828 -7.649 24.742 1.00 81.25 85 VAL A N 1
ATOM 646 C CA . VAL A 1 85 ? -10.558 -8.719 24.034 1.00 81.25 85 VAL A CA 1
ATOM 647 C C . VAL A 1 85 ? -10.336 -8.644 22.526 1.00 81.25 85 VAL A C 1
ATOM 649 O O . VAL A 1 85 ? -10.091 -9.670 21.884 1.00 81.25 85 VAL A O 1
ATOM 652 N N . ILE A 1 86 ? -10.399 -7.439 21.946 1.00 85.88 86 ILE A N 1
ATOM 653 C CA . ILE A 1 86 ? -10.254 -7.227 20.502 1.00 85.88 86 ILE A CA 1
ATOM 654 C C . ILE A 1 86 ? -9.310 -6.068 20.166 1.00 85.88 86 ILE A C 1
ATOM 656 O O . ILE A 1 86 ? -9.133 -5.107 20.914 1.00 85.88 86 ILE A O 1
ATOM 660 N N . HIS A 1 87 ? -8.741 -6.118 18.968 1.00 85.88 87 HIS A N 1
ATOM 661 C CA . HIS A 1 87 ? -7.964 -5.024 18.413 1.00 85.88 87 HIS A CA 1
ATOM 662 C C . HIS A 1 87 ? -8.873 -3.874 17.970 1.00 85.88 87 HIS A C 1
ATOM 664 O O . HIS A 1 87 ? -9.393 -3.871 16.870 1.00 85.88 87 HIS A O 1
ATOM 670 N N . ILE A 1 88 ? -9.047 -2.846 18.798 1.00 85.25 88 ILE A N 1
ATOM 671 C CA . ILE A 1 88 ? -9.919 -1.696 18.476 1.00 85.25 88 ILE A CA 1
ATOM 672 C C . ILE A 1 88 ? -9.365 -0.729 17.410 1.00 85.25 88 ILE A C 1
ATOM 674 O O . ILE A 1 88 ? -10.046 0.232 17.050 1.00 85.25 88 ILE A O 1
ATOM 678 N N . ARG A 1 89 ? -8.110 -0.898 16.978 1.00 84.56 89 ARG A N 1
ATOM 679 C CA . ARG A 1 89 ? -7.441 -0.001 16.021 1.00 84.56 89 ARG A CA 1
ATOM 680 C C . ARG A 1 89 ? -7.752 -0.425 14.591 1.00 84.56 89 ARG A C 1
ATOM 682 O O . ARG A 1 89 ? -7.685 -1.613 14.297 1.00 84.56 89 ARG A O 1
ATOM 689 N N . GLY A 1 90 ? -8.018 0.539 13.714 1.00 85.06 90 GLY A N 1
ATOM 690 C CA . GLY A 1 90 ? -8.147 0.284 12.283 1.00 85.06 90 GLY A CA 1
ATOM 691 C C . GLY A 1 90 ? -6.833 -0.152 11.654 1.00 85.06 90 GLY A C 1
ATOM 692 O O . GLY A 1 90 ? -5.751 0.296 12.049 1.00 85.06 90 GLY A O 1
ATOM 693 N N . CYS A 1 91 ? -6.926 -1.022 10.655 1.00 83.38 91 CYS A N 1
ATOM 694 C CA . CYS A 1 91 ? -5.759 -1.507 9.933 1.00 83.38 91 CYS A CA 1
ATOM 695 C C . CYS A 1 91 ? -5.092 -0.416 9.090 1.00 83.38 91 CYS A C 1
ATOM 697 O O . CYS A 1 91 ? -3.866 -0.401 8.978 1.00 83.38 91 CYS A O 1
ATOM 699 N N . THR A 1 92 ? -5.857 0.538 8.552 1.00 81.81 92 THR A N 1
ATOM 700 C CA . THR A 1 92 ? -5.280 1.651 7.785 1.00 81.81 92 THR A CA 1
ATOM 701 C C . THR A 1 92 ? -4.508 2.613 8.676 1.00 81.81 92 THR A C 1
ATOM 703 O O . THR A 1 92 ? -3.423 3.042 8.302 1.00 81.81 92 THR A O 1
ATOM 706 N N . ASP A 1 93 ? -5.030 2.922 9.865 1.00 82.56 93 ASP A N 1
ATOM 707 C CA . ASP A 1 93 ? -4.370 3.818 10.822 1.00 82.56 93 ASP A CA 1
ATOM 708 C C . ASP A 1 93 ? -3.042 3.218 11.308 1.00 82.56 93 ASP A C 1
ATOM 710 O O . ASP A 1 93 ? -1.995 3.862 11.243 1.00 82.56 93 ASP A O 1
ATOM 714 N N . ALA A 1 94 ? -3.047 1.928 11.672 1.00 78.31 94 ALA A N 1
ATOM 715 C CA . ALA A 1 94 ? -1.832 1.200 12.037 1.00 78.31 94 ALA A CA 1
ATOM 716 C C . ALA A 1 94 ? -0.787 1.191 10.905 1.00 78.31 94 ALA A C 1
ATOM 718 O O . ALA A 1 94 ? 0.407 1.373 11.156 1.00 78.31 94 ALA A O 1
ATOM 719 N N . PHE A 1 95 ? -1.237 1.024 9.659 1.00 76.81 95 PHE A N 1
ATOM 720 C CA . PHE A 1 95 ? -0.376 1.081 8.484 1.00 76.81 95 PHE A CA 1
ATOM 721 C C . PHE A 1 95 ? 0.222 2.478 8.264 1.00 76.81 95 PHE A C 1
ATOM 723 O O . PHE A 1 95 ? 1.427 2.588 8.045 1.00 76.81 95 PHE A O 1
ATOM 730 N N . PHE A 1 96 ? -0.578 3.546 8.353 1.00 78.88 96 PHE A N 1
ATOM 731 C CA . PHE A 1 96 ? -0.094 4.916 8.161 1.00 78.88 96 PHE A CA 1
ATOM 732 C C . PHE A 1 96 ? 0.892 5.349 9.245 1.00 78.88 96 PHE A C 1
ATOM 734 O O . PHE A 1 96 ? 1.912 5.954 8.918 1.00 78.88 96 PHE A O 1
ATOM 741 N N . ILE A 1 97 ? 0.635 5.002 10.509 1.00 80.06 97 ILE A N 1
ATOM 742 C CA . ILE A 1 97 ? 1.569 5.258 11.616 1.00 80.06 97 ILE A CA 1
ATOM 743 C C . ILE A 1 97 ? 2.913 4.587 11.324 1.00 80.06 97 ILE A C 1
ATOM 745 O O . ILE A 1 97 ? 3.961 5.228 11.374 1.00 80.06 97 ILE A O 1
ATOM 749 N N . TRP A 1 98 ? 2.883 3.310 10.938 1.00 76.62 98 TRP A N 1
ATOM 750 C CA . TRP A 1 98 ? 4.096 2.585 10.580 1.00 76.62 98 TRP A CA 1
ATOM 751 C C . TRP A 1 98 ? 4.811 3.201 9.365 1.00 76.62 98 TRP A C 1
ATOM 753 O O . TRP A 1 98 ? 6.039 3.321 9.370 1.00 76.62 98 TRP A O 1
ATOM 763 N N . LEU A 1 99 ? 4.053 3.615 8.344 1.00 77.25 99 LEU A N 1
ATOM 764 C CA . LEU A 1 99 ? 4.570 4.214 7.113 1.00 77.25 99 LEU A CA 1
ATOM 765 C C . LEU A 1 99 ? 5.270 5.548 7.381 1.00 77.25 99 LEU A C 1
ATOM 767 O O . LEU A 1 99 ? 6.349 5.783 6.836 1.00 77.25 99 LEU A O 1
ATOM 771 N N . MET A 1 100 ? 4.690 6.397 8.231 1.00 80.62 100 MET A N 1
ATOM 772 C CA . MET A 1 100 ? 5.291 7.675 8.615 1.00 80.62 100 MET A CA 1
ATOM 773 C C . MET A 1 100 ? 6.565 7.477 9.444 1.00 80.62 100 MET A C 1
ATOM 775 O O . MET A 1 100 ? 7.582 8.111 9.157 1.00 80.62 100 MET A O 1
ATOM 779 N N . ASP A 1 101 ? 6.561 6.540 10.394 1.00 85.25 101 ASP A N 1
ATOM 780 C CA . ASP A 1 101 ? 7.745 6.228 11.207 1.00 85.25 101 ASP A CA 1
ATOM 781 C C . ASP A 1 101 ? 8.890 5.630 10.374 1.00 85.25 101 ASP A C 1
ATOM 783 O O . ASP A 1 101 ? 10.069 5.876 10.637 1.00 85.25 101 ASP A O 1
ATOM 787 N N . ASN A 1 102 ? 8.559 4.877 9.322 1.00 81.00 102 ASN A N 1
ATOM 788 C CA . ASN A 1 102 ? 9.523 4.184 8.466 1.00 81.00 102 ASN A CA 1
ATOM 789 C C . ASN A 1 102 ? 9.646 4.818 7.072 1.00 81.00 102 ASN A C 1
ATOM 791 O O . ASN A 1 102 ? 10.027 4.142 6.110 1.00 81.00 102 ASN A O 1
ATOM 795 N N . TYR A 1 103 ? 9.388 6.127 6.953 1.00 85.62 103 TYR A N 1
ATOM 796 C CA . TYR A 1 103 ? 9.343 6.819 5.659 1.00 85.62 103 TYR A CA 1
ATOM 797 C C . TYR A 1 103 ? 10.631 6.661 4.833 1.00 85.62 103 TYR A C 1
ATOM 799 O O . TYR A 1 103 ? 10.571 6.590 3.610 1.00 85.62 103 TYR A O 1
ATOM 807 N N . LYS A 1 104 ? 11.803 6.561 5.480 1.00 84.75 104 LYS A N 1
ATOM 808 C CA . LYS A 1 104 ? 13.096 6.363 4.796 1.00 84.75 104 LYS A CA 1
ATOM 809 C C . LYS A 1 104 ? 13.155 5.017 4.074 1.00 84.75 104 LYS A C 1
ATOM 811 O O . LYS A 1 104 ? 13.588 4.948 2.927 1.00 84.75 104 LYS A O 1
ATOM 816 N N . THR A 1 105 ? 12.688 3.961 4.735 1.00 81.69 105 THR A N 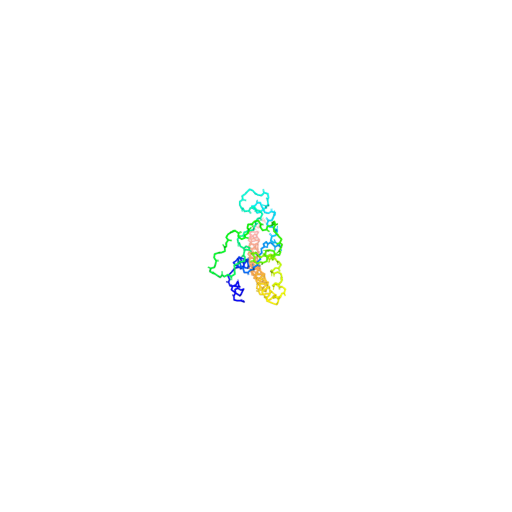1
ATOM 817 C CA . THR A 1 105 ? 12.616 2.609 4.172 1.00 81.69 105 THR A CA 1
ATOM 818 C C . THR A 1 105 ? 11.620 2.562 3.019 1.00 81.69 105 THR A C 1
ATOM 820 O O . THR A 1 105 ? 11.930 2.025 1.959 1.00 81.69 105 THR A O 1
ATOM 823 N N . MET A 1 106 ? 10.454 3.189 3.190 1.00 80.88 106 MET A N 1
ATOM 824 C CA . MET A 1 106 ? 9.428 3.267 2.147 1.00 80.88 106 MET A CA 1
ATOM 825 C C . MET A 1 106 ? 9.884 4.077 0.933 1.00 80.88 106 MET A C 1
ATOM 827 O O . MET A 1 106 ? 9.668 3.652 -0.199 1.00 80.88 106 MET A O 1
ATOM 831 N N . ALA A 1 107 ? 10.566 5.203 1.147 1.00 85.62 107 ALA A N 1
ATOM 832 C CA . ALA A 1 107 ? 11.154 5.992 0.070 1.00 85.62 107 ALA A CA 1
ATOM 833 C C . ALA A 1 107 ? 12.222 5.193 -0.694 1.00 85.62 107 ALA A C 1
ATOM 835 O O . ALA A 1 107 ? 12.247 5.227 -1.923 1.00 85.62 107 ALA A O 1
ATOM 836 N N . GLY A 1 108 ? 13.060 4.432 0.019 1.00 86.38 108 GLY A N 1
ATOM 837 C CA . GLY A 1 108 ? 14.040 3.531 -0.588 1.00 86.38 108 GLY A CA 1
ATOM 838 C C . GLY A 1 108 ? 13.393 2.432 -1.434 1.00 86.38 108 GLY A C 1
ATOM 839 O O . GLY A 1 108 ? 13.830 2.194 -2.556 1.00 86.38 108 GLY A O 1
ATOM 840 N N . LEU A 1 109 ? 12.319 1.810 -0.939 1.00 82.19 109 LEU A N 1
ATOM 841 C CA . LEU A 1 109 ? 11.553 0.806 -1.683 1.00 82.19 109 LEU A CA 1
ATOM 842 C C . LEU A 1 109 ? 10.912 1.404 -2.943 1.00 82.19 109 LEU A C 1
ATOM 844 O O . LEU A 1 109 ? 11.043 0.8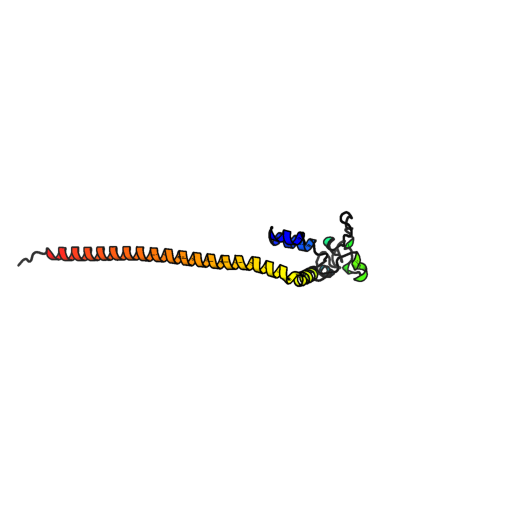43 -4.029 1.00 82.19 109 LEU A O 1
ATOM 848 N N . LEU A 1 110 ? 10.259 2.561 -2.805 1.00 83.81 110 LEU A N 1
ATOM 849 C CA . LEU A 1 110 ? 9.622 3.264 -3.916 1.00 83.81 110 LEU A CA 1
ATOM 850 C C . LEU A 1 110 ? 10.645 3.605 -5.004 1.00 83.81 110 LEU A C 1
ATOM 852 O O . LEU A 1 110 ? 10.402 3.355 -6.182 1.00 83.81 110 LEU A O 1
ATOM 856 N N . LEU A 1 111 ? 11.811 4.119 -4.609 1.00 88.38 111 LEU A N 1
ATOM 857 C CA . LEU A 1 111 ? 12.900 4.419 -5.531 1.00 88.38 111 LEU A CA 1
ATOM 858 C C . LEU A 1 111 ? 13.466 3.144 -6.176 1.00 88.38 111 LEU A C 1
ATOM 860 O O . LEU A 1 111 ? 13.716 3.126 -7.379 1.00 88.38 111 LEU A O 1
ATOM 864 N N . GLY A 1 112 ? 13.610 2.066 -5.402 1.00 87.94 112 GLY A N 1
ATOM 865 C CA . GLY A 1 112 ? 14.071 0.764 -5.881 1.00 87.94 112 GLY A CA 1
ATOM 866 C C . GLY A 1 112 ? 13.153 0.123 -6.922 1.00 87.94 112 GLY A C 1
ATOM 867 O O . GLY A 1 112 ? 13.643 -0.631 -7.753 1.00 87.94 112 GLY A O 1
ATOM 868 N N . ILE A 1 113 ? 11.856 0.448 -6.922 1.00 85.75 113 ILE A N 1
ATOM 869 C CA . ILE A 1 113 ? 10.897 0.008 -7.948 1.00 85.75 113 ILE A CA 1
ATOM 870 C C . ILE A 1 113 ? 10.863 0.999 -9.121 1.00 85.75 113 ILE A C 1
ATOM 872 O O . ILE A 1 113 ? 10.917 0.594 -10.279 1.00 85.75 113 ILE A O 1
ATOM 876 N N . LEU A 1 114 ? 10.811 2.307 -8.849 1.00 88.38 114 LEU A N 1
ATOM 877 C CA . LEU A 1 114 ? 10.697 3.328 -9.895 1.00 88.38 114 LEU A CA 1
ATOM 878 C C . LEU A 1 114 ? 11.927 3.396 -10.806 1.00 88.38 114 LEU A C 1
ATOM 880 O O . LEU A 1 114 ? 11.770 3.576 -12.012 1.00 88.38 114 LEU A O 1
ATOM 884 N N . LEU A 1 115 ? 13.137 3.250 -10.259 1.00 91.19 115 LEU A N 1
ATOM 885 C CA . LEU A 1 115 ? 14.376 3.323 -11.038 1.00 91.19 115 LEU A CA 1
ATOM 886 C C . LEU A 1 115 ? 14.474 2.241 -12.127 1.00 91.19 115 LEU A C 1
ATOM 888 O O . LEU A 1 115 ? 14.674 2.612 -13.285 1.00 91.19 115 LEU A O 1
ATOM 892 N N . PRO A 1 116 ? 14.323 0.935 -11.833 1.00 91.06 116 PRO A N 1
ATOM 893 C CA . PRO A 1 116 ? 14.351 -0.095 -12.866 1.00 91.06 116 PRO A CA 1
ATOM 894 C C . PRO A 1 116 ? 13.176 0.012 -13.843 1.00 91.06 116 PRO A C 1
ATOM 896 O O . PRO A 1 116 ? 13.382 -0.224 -15.032 1.00 91.06 116 PRO A O 1
ATOM 899 N N . GLN A 1 117 ? 11.982 0.434 -13.405 1.00 90.38 117 GLN A N 1
ATOM 900 C CA . GLN A 1 117 ? 10.859 0.690 -14.317 1.00 90.38 117 GLN A CA 1
ATOM 901 C C . GLN A 1 117 ? 11.177 1.814 -15.307 1.00 90.38 117 GLN A C 1
ATOM 903 O O . GLN A 1 117 ? 11.001 1.649 -16.513 1.00 90.38 117 GLN A O 1
ATOM 908 N N . PHE A 1 118 ? 11.691 2.942 -14.816 1.00 95.19 118 PHE A N 1
ATOM 909 C CA . PHE A 1 118 ? 12.063 4.079 -15.654 1.00 95.19 118 PHE A CA 1
ATOM 910 C C . PHE A 1 118 ? 13.210 3.728 -16.606 1.00 95.19 118 PHE A C 1
ATOM 912 O O . PHE A 1 118 ? 13.145 4.018 -17.800 1.00 95.19 118 PHE A O 1
ATOM 919 N N . PHE A 1 119 ? 14.228 3.030 -16.100 1.00 95.06 119 PHE A N 1
ATOM 920 C CA . PHE A 1 119 ? 15.332 2.537 -16.915 1.00 95.06 119 PHE A CA 1
ATOM 921 C C . PHE A 1 119 ? 14.850 1.559 -17.995 1.00 95.06 119 PHE A C 1
ATOM 923 O O . PHE A 1 119 ? 15.246 1.683 -19.151 1.00 95.06 119 PHE A O 1
ATOM 930 N N . GLY A 1 120 ? 13.943 0.640 -17.657 1.00 95.06 120 GLY A N 1
ATOM 931 C CA . GLY A 1 120 ? 13.350 -0.306 -18.603 1.00 95.06 120 GLY A CA 1
ATOM 932 C C . GLY A 1 120 ? 12.581 0.383 -19.730 1.00 95.06 120 GLY A C 1
ATOM 933 O O . GLY A 1 120 ? 12.733 0.004 -20.893 1.00 95.06 120 GLY A O 1
ATOM 934 N N . VAL A 1 121 ? 11.818 1.437 -19.417 1.00 96.56 121 VAL A N 1
ATOM 935 C CA . VAL A 1 121 ? 11.120 2.248 -20.428 1.00 96.56 121 VAL A CA 1
ATOM 936 C C . VAL A 1 121 ? 12.118 2.963 -21.342 1.00 96.56 121 VAL A C 1
ATOM 938 O O . VAL A 1 121 ? 11.966 2.899 -22.560 1.00 96.56 121 VAL A O 1
ATOM 941 N N . ILE A 1 122 ? 13.170 3.577 -20.787 1.00 96.38 122 ILE A N 1
ATOM 942 C CA . ILE A 1 122 ? 14.206 4.258 -21.583 1.00 96.38 122 ILE A CA 1
ATOM 943 C C . ILE A 1 122 ? 14.931 3.279 -22.507 1.00 96.38 122 ILE A C 1
ATOM 945 O O . ILE A 1 122 ? 15.091 3.565 -23.691 1.00 96.38 122 ILE A O 1
ATOM 949 N N . VAL A 1 123 ? 15.366 2.127 -21.991 1.00 96.06 123 VAL A N 1
ATOM 950 C CA . VAL A 1 123 ? 16.069 1.115 -22.792 1.00 96.06 123 VAL A CA 1
ATOM 951 C C . VAL A 1 123 ? 15.167 0.582 -23.898 1.00 96.06 123 VAL A C 1
ATOM 953 O O . VAL A 1 123 ? 15.611 0.473 -25.037 1.00 96.06 123 VAL A O 1
ATOM 956 N N . SER A 1 124 ? 13.897 0.309 -23.594 1.00 96.56 124 SER A N 1
ATOM 957 C CA . SER A 1 124 ? 12.924 -0.140 -24.597 1.00 96.56 124 SER A CA 1
ATOM 958 C C . SER A 1 124 ? 12.718 0.915 -25.685 1.00 96.56 124 SER A C 1
ATOM 960 O O . SER A 1 124 ? 12.692 0.587 -26.868 1.00 96.56 124 SER A O 1
ATOM 962 N N . TRP A 1 125 ? 12.640 2.190 -25.306 1.00 95.56 125 TRP A N 1
ATOM 963 C CA . TRP A 1 125 ? 12.500 3.295 -26.252 1.00 95.56 125 TRP A CA 1
ATOM 964 C C . TRP A 1 125 ? 13.746 3.476 -27.136 1.00 95.56 125 TRP A C 1
ATOM 966 O O . TRP A 1 125 ? 13.639 3.591 -28.357 1.00 95.56 125 TRP A O 1
ATOM 976 N N . LEU A 1 126 ? 14.946 3.412 -26.549 1.00 94.19 126 LEU A N 1
ATOM 977 C CA . LEU A 1 126 ? 16.201 3.422 -27.304 1.00 94.19 126 LEU A CA 1
ATOM 978 C C . LEU A 1 126 ? 16.310 2.212 -28.239 1.00 94.19 126 LEU A C 1
ATOM 980 O O . LEU A 1 126 ? 16.790 2.348 -29.356 1.00 94.19 126 LEU A O 1
ATOM 984 N N . TYR A 1 127 ? 15.853 1.036 -27.817 1.00 94.88 127 TYR A N 1
ATOM 985 C CA . TYR A 1 127 ? 15.847 -0.147 -28.670 1.00 94.88 127 TYR A CA 1
ATOM 986 C C . TYR A 1 127 ? 14.935 0.039 -29.889 1.00 94.88 127 TYR A C 1
ATOM 988 O O . TYR A 1 127 ? 15.368 -0.221 -31.009 1.00 94.88 127 TYR A O 1
ATOM 996 N N . ILE A 1 128 ? 13.714 0.551 -29.692 1.00 94.88 128 ILE A N 1
ATOM 997 C CA . ILE A 1 128 ? 12.761 0.803 -30.784 1.00 94.88 128 ILE A CA 1
ATOM 998 C C . ILE A 1 128 ? 13.340 1.794 -31.797 1.00 94.88 128 ILE A C 1
ATOM 1000 O O . ILE A 1 128 ? 13.369 1.485 -32.984 1.00 94.88 128 ILE A O 1
ATOM 1004 N N . THR A 1 129 ? 13.888 2.925 -31.341 1.00 93.69 129 THR A N 1
ATOM 1005 C CA . THR A 1 129 ? 14.481 3.925 -32.252 1.00 93.69 129 THR A CA 1
ATOM 1006 C C . THR A 1 129 ? 15.645 3.353 -33.064 1.00 93.69 129 THR A C 1
ATOM 1008 O O . THR A 1 129 ? 15.738 3.579 -34.265 1.00 93.69 129 THR A O 1
ATOM 1011 N N . ARG A 1 130 ? 16.500 2.524 -32.453 1.00 91.69 130 ARG A N 1
ATOM 1012 C CA . ARG A 1 130 ? 17.604 1.858 -33.169 1.00 91.69 130 ARG A CA 1
ATOM 1013 C C . ARG A 1 130 ? 17.121 0.835 -34.188 1.00 91.69 130 ARG A C 1
ATOM 1015 O O . ARG A 1 130 ? 17.756 0.669 -35.229 1.00 91.69 130 ARG A O 1
ATOM 1022 N N . VAL A 1 131 ? 16.029 0.140 -33.888 1.00 95.12 131 VAL A N 1
ATOM 1023 C CA . VAL A 1 131 ? 15.392 -0.795 -34.820 1.00 95.12 131 VAL A CA 1
ATOM 1024 C C . VAL A 1 131 ? 14.782 -0.034 -35.999 1.00 95.12 131 VAL A C 1
ATOM 1026 O O . VAL A 1 131 ? 15.005 -0.424 -37.143 1.00 95.12 131 VAL A O 1
ATOM 1029 N N . GLU A 1 132 ? 14.082 1.072 -35.748 1.00 93.38 132 GLU A N 1
ATOM 1030 C CA . GLU A 1 132 ? 13.511 1.936 -36.790 1.00 93.38 132 GLU A CA 1
ATOM 1031 C C . GLU A 1 132 ? 14.597 2.529 -37.703 1.00 93.38 132 GLU A C 1
ATOM 1033 O O . GLU A 1 132 ? 14.471 2.476 -38.931 1.00 93.38 132 GLU A O 1
ATOM 1038 N N . ASP A 1 133 ? 15.713 2.989 -37.130 1.00 91.25 133 ASP A N 1
ATOM 1039 C CA . ASP A 1 133 ? 16.871 3.479 -37.885 1.00 91.25 133 ASP A CA 1
ATOM 1040 C C . ASP A 1 133 ? 17.469 2.385 -38.791 1.00 91.25 133 ASP A C 1
ATOM 1042 O O . ASP A 1 133 ? 17.745 2.624 -39.968 1.00 91.25 133 ASP A O 1
ATOM 1046 N N . ALA A 1 134 ? 17.628 1.156 -38.286 1.00 89.06 134 ALA A N 1
ATOM 1047 C CA . ALA A 1 134 ? 18.152 0.041 -39.078 1.00 89.06 134 ALA A CA 1
ATOM 1048 C C . ALA A 1 134 ? 17.210 -0.358 -40.230 1.00 89.06 134 ALA A C 1
ATOM 1050 O O . ALA A 1 134 ? 17.667 -0.647 -41.341 1.00 89.06 134 ALA A O 1
ATOM 1051 N N . ILE A 1 135 ? 15.897 -0.347 -39.982 1.00 92.69 135 ILE A N 1
ATOM 1052 C CA . ILE A 1 135 ? 14.878 -0.653 -40.994 1.00 92.69 135 ILE A CA 1
ATOM 1053 C C . ILE A 1 135 ? 14.852 0.435 -42.076 1.00 92.69 135 ILE A C 1
ATOM 1055 O O . ILE A 1 135 ? 14.818 0.109 -43.265 1.00 9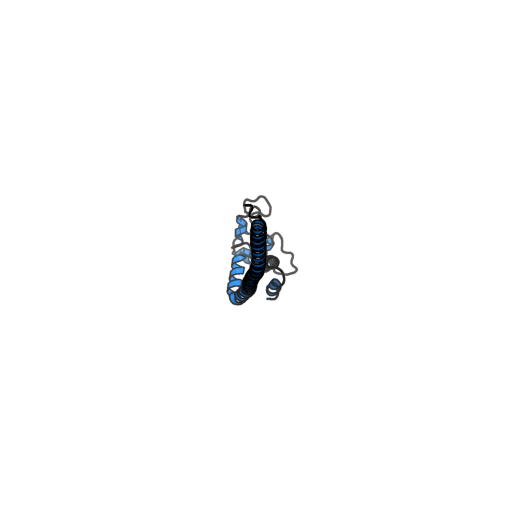2.69 135 ILE A O 1
ATOM 1059 N N . SER A 1 136 ? 14.919 1.716 -41.697 1.00 91.12 136 SER A N 1
ATOM 1060 C CA . SER A 1 136 ? 14.924 2.828 -42.658 1.00 91.12 136 SER A CA 1
ATOM 1061 C C . SER A 1 136 ? 16.158 2.806 -43.568 1.00 91.12 136 SER A C 1
ATOM 1063 O O . SER A 1 136 ? 16.028 2.974 -44.782 1.00 91.12 136 SER A O 1
ATOM 1065 N N . ALA A 1 137 ? 17.342 2.495 -43.027 1.00 88.06 137 ALA A N 1
ATOM 1066 C CA . ALA A 1 137 ? 18.573 2.365 -43.806 1.00 88.06 137 ALA A CA 1
ATOM 1067 C C . ALA A 1 137 ? 18.488 1.242 -44.856 1.00 88.06 137 ALA A C 1
ATOM 1069 O O . ALA A 1 137 ? 18.877 1.433 -46.013 1.00 88.06 137 ALA A O 1
ATOM 1070 N N . PHE A 1 138 ? 17.932 0.084 -44.482 1.00 89.44 138 PHE A N 1
ATOM 1071 C CA . PHE A 1 138 ? 17.689 -1.012 -45.423 1.00 89.44 138 PHE A CA 1
ATOM 1072 C C . PHE A 1 138 ? 16.643 -0.643 -46.490 1.00 89.44 138 PHE A C 1
ATOM 1074 O O . PHE A 1 138 ? 16.807 -0.981 -47.669 1.00 89.44 138 PHE A O 1
ATOM 1081 N N . GLY A 1 139 ? 15.596 0.092 -46.098 1.00 90.81 139 GLY A N 1
ATOM 1082 C CA . GLY A 1 139 ? 14.586 0.634 -47.007 1.00 90.81 139 GLY A CA 1
ATOM 1083 C C . GLY A 1 139 ? 15.191 1.547 -48.075 1.00 90.81 139 GLY A C 1
ATOM 1084 O O . GLY A 1 139 ? 14.972 1.320 -49.262 1.00 90.81 139 GLY A O 1
ATOM 1085 N N . HIS A 1 140 ? 16.031 2.508 -47.676 1.00 87.88 140 HIS A N 1
ATOM 1086 C CA . HIS A 1 140 ? 16.704 3.426 -48.603 1.00 87.88 140 HIS A CA 1
ATOM 1087 C C . HIS A 1 140 ? 17.637 2.716 -49.596 1.00 87.88 140 HIS A C 1
ATOM 1089 O O . HIS A 1 140 ? 17.659 3.072 -50.776 1.00 87.88 140 HIS A O 1
ATOM 1095 N N . TYR A 1 141 ? 18.388 1.699 -49.156 1.00 87.62 141 TYR A N 1
ATOM 1096 C CA . TYR A 1 141 ? 19.233 0.902 -50.055 1.00 87.62 141 TYR A CA 1
ATOM 1097 C C . TYR A 1 141 ? 18.401 0.138 -51.094 1.00 87.62 141 TYR A C 1
ATOM 1099 O O . TYR A 1 141 ? 18.714 0.156 -52.287 1.00 87.62 141 TYR A O 1
ATOM 1107 N N . THR A 1 142 ? 17.319 -0.503 -50.644 1.00 89.62 142 THR A N 1
ATOM 1108 C CA . THR A 1 142 ? 16.403 -1.252 -51.512 1.00 89.62 142 THR A CA 1
ATOM 1109 C C . THR A 1 142 ? 15.735 -0.335 -52.535 1.00 89.62 142 THR A C 1
ATOM 1111 O O . THR A 1 142 ? 15.709 -0.664 -53.720 1.00 89.62 142 THR A O 1
ATOM 1114 N N . ASP A 1 143 ? 15.258 0.835 -52.109 1.00 89.12 143 ASP A N 1
ATOM 1115 C CA . ASP A 1 143 ? 14.599 1.805 -52.988 1.00 89.12 143 ASP A CA 1
ATOM 1116 C C . ASP A 1 143 ? 15.576 2.373 -54.037 1.00 89.12 143 ASP A C 1
ATOM 1118 O O . ASP A 1 143 ? 15.270 2.428 -55.229 1.00 89.12 143 ASP A O 1
ATOM 1122 N N . GLY A 1 144 ? 16.823 2.660 -53.640 1.00 87.44 144 GLY A N 1
ATOM 1123 C CA . GLY A 1 144 ? 17.886 3.066 -54.565 1.00 87.44 144 GLY A CA 1
ATOM 1124 C C . GLY A 1 144 ? 18.228 2.003 -55.621 1.00 87.44 144 GLY A C 1
ATOM 1125 O O . GLY A 1 144 ? 18.428 2.333 -56.793 1.00 87.44 144 GLY A O 1
ATOM 1126 N N . LEU A 1 145 ? 18.253 0.721 -55.239 1.00 88.00 145 LEU A N 1
ATOM 1127 C CA . LEU A 1 145 ? 18.453 -0.410 -56.160 1.00 88.00 145 LEU A CA 1
ATOM 1128 C C . LEU A 1 145 ? 17.278 -0.613 -57.121 1.00 88.00 145 LEU A C 1
ATOM 1130 O O . LEU A 1 145 ? 17.470 -1.003 -58.276 1.00 88.00 145 LEU A O 1
ATOM 1134 N N . LEU A 1 146 ? 16.053 -0.378 -56.657 1.00 86.81 146 LEU A N 1
ATOM 1135 C CA . LEU A 1 146 ? 14.869 -0.429 -57.509 1.00 86.81 146 LEU A CA 1
ATOM 1136 C C . LEU A 1 146 ? 14.873 0.730 -58.511 1.00 86.81 146 LEU A C 1
ATOM 1138 O O . LEU A 1 146 ? 14.651 0.503 -59.703 1.00 86.81 146 LEU A O 1
ATOM 1142 N N . GLN A 1 147 ? 15.207 1.939 -58.059 1.00 86.31 147 GLN A N 1
ATOM 1143 C CA . GLN A 1 147 ? 15.290 3.134 -58.896 1.00 86.31 147 GLN A CA 1
ATOM 1144 C C . GLN A 1 147 ? 16.385 3.018 -59.969 1.00 86.31 147 GLN A C 1
ATOM 1146 O O . GLN A 1 147 ? 16.156 3.376 -61.130 1.00 86.31 147 GLN A O 1
ATOM 1151 N N . SER A 1 148 ? 17.564 2.487 -59.625 1.00 82.44 148 SER A N 1
ATOM 1152 C CA . SER A 1 148 ? 18.656 2.286 -60.587 1.00 82.44 148 SER A CA 1
ATOM 1153 C C . SER A 1 148 ? 18.280 1.257 -61.656 1.00 82.44 148 SER A C 1
ATOM 1155 O O . SER A 1 148 ? 18.385 1.548 -62.850 1.00 82.44 148 SER A O 1
ATOM 1157 N N . ASN A 1 149 ? 17.716 0.115 -61.250 1.00 83.81 149 ASN A N 1
ATOM 1158 C CA . ASN A 1 149 ? 17.203 -0.901 -62.170 1.00 83.81 149 ASN A CA 1
ATOM 1159 C C . ASN A 1 149 ? 16.079 -0.363 -63.069 1.00 83.81 149 ASN A C 1
ATOM 1161 O O . ASN A 1 149 ? 16.020 -0.695 -64.256 1.00 83.81 149 ASN A O 1
ATOM 1165 N N . ALA A 1 150 ? 15.174 0.461 -62.534 1.00 83.25 150 ALA A N 1
ATOM 1166 C CA . ALA A 1 150 ? 14.106 1.082 -63.312 1.00 83.25 150 ALA A CA 1
ATOM 1167 C C . ALA A 1 150 ? 14.666 2.057 -64.361 1.00 83.25 150 ALA A C 1
ATOM 1169 O O . ALA A 1 150 ? 14.252 2.017 -65.523 1.00 83.25 150 ALA A O 1
ATOM 1170 N N . THR A 1 151 ? 15.654 2.870 -63.980 1.00 82.19 151 THR A N 1
ATOM 1171 C CA . THR A 1 151 ? 16.321 3.830 -64.873 1.00 82.19 151 THR A CA 1
ATOM 1172 C C . THR A 1 151 ? 17.117 3.116 -65.965 1.00 82.19 151 THR A C 1
ATOM 1174 O O . THR A 1 151 ? 17.032 3.487 -67.138 1.00 82.19 151 THR A O 1
ATOM 1177 N N . GLU A 1 152 ? 17.827 2.035 -65.629 1.00 80.19 152 GLU A N 1
ATOM 1178 C CA . GLU A 1 152 ? 18.548 1.212 -66.603 1.00 80.19 152 GLU A CA 1
ATOM 1179 C C . GLU A 1 152 ? 17.580 0.557 -67.601 1.00 80.19 152 GLU A C 1
ATOM 1181 O O . GLU A 1 152 ? 17.789 0.618 -68.816 1.00 80.19 152 GLU A O 1
ATOM 1186 N N . ARG A 1 153 ? 16.461 -0.002 -67.115 1.00 77.31 153 ARG A N 1
ATOM 1187 C CA . ARG A 1 153 ? 15.410 -0.572 -67.975 1.00 77.31 153 ARG A CA 1
ATOM 1188 C C . ARG A 1 153 ? 14.793 0.480 -68.895 1.00 77.31 153 ARG A C 1
ATOM 1190 O O . ARG A 1 153 ? 14.602 0.192 -70.078 1.00 77.31 153 ARG A O 1
ATOM 1197 N N . ALA A 1 154 ? 14.510 1.681 -68.392 1.00 75.31 154 ALA A N 1
ATOM 1198 C CA . ALA A 1 154 ? 13.980 2.786 -69.190 1.00 75.31 154 ALA A CA 1
ATOM 1199 C C . ALA A 1 154 ? 14.977 3.228 -70.275 1.00 75.31 154 ALA A C 1
ATOM 1201 O O . ALA A 1 154 ? 14.614 3.305 -71.450 1.00 75.31 154 ALA A O 1
ATOM 1202 N N . THR A 1 155 ? 16.250 3.394 -69.911 1.00 75.88 155 THR A N 1
ATOM 1203 C CA . THR A 1 155 ? 17.329 3.795 -70.829 1.00 75.88 155 THR A CA 1
ATOM 1204 C C . THR A 1 155 ? 17.568 2.736 -71.907 1.00 75.88 155 THR A C 1
ATOM 1206 O O . THR A 1 155 ? 17.674 3.058 -73.092 1.00 75.88 155 THR A O 1
ATOM 1209 N N . LYS A 1 156 ? 17.558 1.447 -71.541 1.00 73.94 156 LYS A N 1
ATOM 1210 C CA . LYS A 1 156 ? 17.686 0.330 -72.490 1.00 73.94 156 LYS A CA 1
ATOM 1211 C C . LYS A 1 156 ? 16.473 0.222 -73.413 1.00 73.94 156 LYS A C 1
ATOM 1213 O O . LYS A 1 156 ? 16.640 -0.067 -74.598 1.00 73.94 156 LYS A O 1
ATOM 1218 N N . LYS A 1 157 ? 15.261 0.480 -72.909 1.00 72.06 157 LYS A N 1
ATOM 1219 C CA . LYS A 1 157 ? 14.038 0.526 -73.725 1.00 72.06 157 LYS A CA 1
ATOM 1220 C C . LYS A 1 157 ? 14.108 1.677 -74.729 1.00 72.06 157 LYS A C 1
ATOM 1222 O O . LYS A 1 157 ? 13.876 1.447 -75.910 1.00 72.06 157 LYS A O 1
ATOM 1227 N N . GLN A 1 158 ? 14.516 2.867 -74.296 1.00 69.31 158 GLN A N 1
ATOM 1228 C CA . GLN A 1 158 ? 14.671 4.034 -75.165 1.00 69.31 158 GLN A CA 1
ATOM 1229 C C . GLN A 1 158 ? 15.779 3.834 -76.212 1.00 69.31 158 GLN A C 1
ATOM 1231 O O . GLN A 1 158 ? 15.566 4.133 -77.385 1.00 69.31 158 GLN A O 1
ATOM 1236 N N . GLY A 1 159 ? 16.916 3.244 -75.830 1.00 62.31 159 GLY A N 1
ATOM 1237 C CA . GLY A 1 159 ? 17.998 2.888 -76.754 1.00 62.31 159 GLY A CA 1
ATOM 1238 C C . GLY A 1 159 ? 17.613 1.794 -77.758 1.00 62.31 159 GLY A C 1
ATOM 1239 O O . GLY A 1 159 ? 17.996 1.852 -78.924 1.00 62.31 159 GLY A O 1
ATOM 1240 N N . ARG A 1 160 ? 16.813 0.802 -77.343 1.00 65.56 160 ARG A N 1
ATOM 1241 C CA . ARG A 1 160 ? 16.286 -0.231 -78.253 1.00 65.56 160 ARG A CA 1
ATOM 1242 C C . ARG A 1 160 ? 15.289 0.356 -79.252 1.00 65.56 160 ARG A C 1
ATOM 1244 O O . ARG A 1 160 ? 15.306 -0.032 -80.414 1.00 65.56 160 ARG A O 1
ATOM 1251 N N . VAL A 1 161 ? 14.460 1.297 -78.809 1.00 64.81 161 VAL A N 1
ATOM 1252 C CA . VAL A 1 161 ? 13.478 1.997 -79.644 1.00 64.81 161 VAL A CA 1
ATOM 1253 C C . VAL A 1 161 ? 14.172 2.934 -80.642 1.00 64.81 161 VAL A C 1
ATOM 1255 O O . VAL A 1 161 ? 13.886 2.862 -81.832 1.00 64.81 161 VAL A O 1
ATOM 1258 N N . SER A 1 162 ? 15.157 3.731 -80.214 1.00 62.62 162 SER A N 1
ATOM 1259 C CA . SER A 1 162 ? 15.920 4.603 -81.123 1.00 62.62 162 SER A CA 1
ATOM 1260 C C . SER A 1 162 ? 16.743 3.820 -82.149 1.00 62.62 162 SER A C 1
ATOM 1262 O O . SER A 1 162 ? 16.866 4.248 -83.295 1.00 62.62 162 SER A O 1
ATOM 1264 N N . LYS A 1 163 ? 17.263 2.644 -81.774 1.00 63.97 163 LYS A N 1
ATOM 1265 C CA . LYS A 1 163 ? 17.959 1.744 -82.700 1.00 63.97 163 LYS A CA 1
ATOM 1266 C C . LYS A 1 163 ? 17.007 1.070 -83.694 1.00 63.97 163 LYS A C 1
ATOM 1268 O O . LYS A 1 163 ? 17.406 0.870 -84.833 1.00 63.97 163 LYS A O 1
ATOM 1273 N N . TRP A 1 164 ? 15.764 0.777 -83.302 1.00 62.25 164 TRP A N 1
ATOM 1274 C CA . TRP A 1 164 ? 14.727 0.295 -84.224 1.00 62.25 164 TRP A CA 1
ATOM 1275 C C . TRP A 1 164 ? 14.392 1.360 -85.275 1.00 62.25 164 TRP A C 1
ATOM 1277 O O . TRP A 1 164 ? 14.393 1.061 -86.466 1.00 62.25 164 TRP A O 1
ATOM 1287 N N . PHE A 1 165 ? 14.195 2.618 -84.866 1.00 60.09 165 PHE A N 1
ATOM 1288 C CA . PHE A 1 165 ? 13.908 3.716 -85.801 1.00 60.09 165 PHE A CA 1
ATOM 1289 C C . PHE A 1 165 ? 15.046 3.998 -86.795 1.00 60.09 165 PHE A C 1
ATOM 1291 O O . PHE A 1 165 ? 14.802 4.542 -87.864 1.00 60.09 165 PHE A O 1
ATOM 1298 N N . LYS A 1 166 ? 16.283 3.594 -86.480 1.00 61.06 166 LYS A N 1
ATOM 1299 C CA . LYS A 1 166 ? 17.464 3.811 -87.331 1.00 61.06 166 LYS A CA 1
ATOM 1300 C C . LYS A 1 166 ? 17.662 2.761 -88.432 1.00 61.06 166 LYS A C 1
ATOM 1302 O O . LYS A 1 166 ? 18.609 2.877 -89.200 1.00 61.06 166 LYS A O 1
ATOM 1307 N N . CYS A 1 167 ? 16.803 1.744 -88.501 1.00 58.25 167 CYS A N 1
ATOM 1308 C CA . CYS A 1 167 ? 16.830 0.717 -89.547 1.00 58.25 167 CYS A CA 1
ATOM 1309 C C . CYS A 1 167 ? 15.693 0.869 -90.570 1.00 58.25 167 CYS A C 1
ATOM 1311 O O . CYS A 1 167 ? 15.393 -0.090 -91.276 1.00 58.25 167 CYS A O 1
ATOM 1313 N N . MET A 1 168 ? 15.056 2.041 -90.659 1.00 51.34 168 MET A N 1
ATOM 1314 C CA . MET A 1 168 ? 14.115 2.325 -91.742 1.00 51.34 168 MET A CA 1
ATOM 1315 C C . MET A 1 168 ? 14.914 2.747 -92.987 1.00 51.34 168 MET A C 1
ATOM 1317 O O . MET A 1 168 ? 15.639 3.739 -92.906 1.00 51.34 168 MET A O 1
ATOM 1321 N N . PRO A 1 169 ? 14.864 1.991 -94.099 1.00 53.03 169 PRO A N 1
ATOM 1322 C CA . PRO A 1 169 ? 15.533 2.382 -95.330 1.00 53.03 169 PRO A CA 1
ATOM 1323 C C . PRO A 1 169 ? 14.777 3.560 -95.946 1.00 53.03 169 PRO A C 1
ATOM 1325 O O . PRO A 1 169 ? 13.567 3.488 -96.156 1.00 53.03 169 PRO A O 1
ATOM 1328 N N . GLU A 1 170 ? 15.501 4.643 -96.206 1.00 51.38 170 GLU A N 1
ATOM 1329 C CA . GLU A 1 170 ? 15.039 5.758 -97.027 1.00 51.38 170 GLU A CA 1
ATOM 1330 C C . GLU A 1 170 ? 14.970 5.241 -98.474 1.00 51.38 170 GLU A C 1
ATOM 1332 O O . GLU A 1 170 ? 15.993 5.022 -99.122 1.00 51.38 170 GLU A O 1
ATOM 1337 N N . ILE A 1 171 ? 13.757 4.903 -98.914 1.00 53.25 171 ILE A N 1
ATOM 1338 C CA . ILE A 1 171 ? 13.405 4.700 -100.319 1.00 53.25 171 ILE A CA 1
ATOM 1339 C C . ILE A 1 171 ? 12.840 6.037 -100.778 1.00 53.25 171 ILE A C 1
ATOM 1341 O O . ILE A 1 171 ? 11.749 6.399 -100.345 1.00 53.25 171 ILE A O 1
ATOM 1345 N N . ASP A 1 172 ? 13.637 6.768 -101.551 1.00 45.84 172 ASP A N 1
ATOM 1346 C CA . ASP A 1 172 ? 13.269 7.381 -102.835 1.00 45.84 172 ASP A CA 1
ATOM 1347 C C . ASP A 1 172 ? 14.529 7.965 -103.499 1.00 45.84 172 ASP A C 1
ATOM 1349 O O . ASP A 1 172 ? 15.238 8.776 -102.857 1.00 45.84 172 ASP A O 1
#

pLDDT: mean 77.34, std 15.04, range [39.91, 96.56]

Sequence (172 aa):
MDGFVSCSLISVDSCFERLVLQFKCCGGQEYKDWSVNMYHNCSAPGPLACGVPYTCCVTTKPNEVANTLCGYKVLEKERLDLLDVIHIRGCTDAFFIWLMDNYKTMAGLLLGILLPQFFGVIVSWLYITRVEDAISAFGHYTDGLLQSNATERATKKQGRVSKWFKCMPEID

Organism: Collichthys lucidus (NCBI:txid240159)

Secondary structure (DSSP, 8-state):
-HHHHHGGGS-HHHHHHHHHHHS---SSSBGGGGGGSTTTSTTSSSTTTT---GGGB---STTS---TTTTTTGGGS-GGGGTTTB--B-HHHHHHHHHHHTHHHHHHHHHHHHHHHHHHHHHHHHHHHHHHHHHHHHHHHHHHHHHHHHHHHHHHHHHHHHHHHTT-----